Protein 6EKB (pdb70)

GO terms:
  GO:0009570 chloroplast stroma (C, IDA)
  GO:0044183 protein folding chaperone (F, IDA)
  GO:0101031 protein folding chaperone complex (C, IDA)
  GO:0006457 protein folding (P, IDA)
  GO:0110102 ribulose bisphosphate carboxylase complex assembly (P, IDA)
  GO:0110102 ribulose bisphosphate carboxylase complex assembly (P, IMP)
  GO:0005515 protein binding (F, IPI)
  GO:0005829 cytosol (C, HDA)
  GO:0009507 chloroplast (C, HDA)

Structure (mmCIF, N/CA/C/O backbone):
data_6EKB
#
_entry.id   6EKB
#
_cell.length_a   55.708
_cell.length_b   55.708
_cell.length_c   48.131
_cell.angle_alpha   90.000
_cell.angle_beta   90.000
_cell.angle_gamma   90.000
#
_symmetry.space_group_name_H-M   'P 41 21 2'
#
loop_
_entity.id
_entity.type
_entity.pdbx_description
1 polymer 'DnaJ/Hsp40 cysteine-rich domain superfamily protein'
2 non-polymer 'ZINC ION'
3 water water
#
loop_
_atom_site.group_PDB
_atom_site.id
_atom_site.type_symbol
_atom_site.label_atom_id
_atom_site.label_alt_id
_atom_site.label_comp_id
_atom_site.label_asym_id
_atom_site.label_entity_id
_atom_site.label_seq_id
_atom_site.pdbx_PDB_ins_code
_atom_site.Cartn_x
_atom_site.Cartn_y
_atom_site.Cartn_z
_atom_site.occupancy
_atom_site.B_iso_or_equiv
_atom_site.auth_seq_id
_atom_site.auth_comp_id
_atom_site.auth_asym_id
_atom_site.auth_atom_id
_atom_site.pdbx_PDB_model_num
ATOM 1 N N . ASN A 1 13 ? 18.208 45.666 -9.351 1.00 96.69 68 ASN A N 1
ATOM 2 C CA . ASN A 1 13 ? 18.590 45.528 -7.923 1.00 90.83 68 ASN A CA 1
ATOM 3 C C . ASN A 1 13 ? 17.769 44.441 -7.252 1.00 87.80 68 ASN A C 1
ATOM 4 O O . ASN A 1 13 ? 16.731 44.035 -7.799 1.00 90.24 68 ASN A O 1
ATOM 9 N N . SER A 1 14 ? 18.223 43.996 -6.068 1.00 81.45 69 SER A N 1
ATOM 10 C CA . SER A 1 14 ? 17.580 42.887 -5.315 1.00 76.74 69 SER A CA 1
ATOM 11 C C . SER A 1 14 ? 16.486 43.344 -4.337 1.00 70.96 69 SER A C 1
ATOM 12 O O . SER A 1 14 ? 16.589 44.391 -3.732 1.00 73.22 69 SER A O 1
ATOM 15 N N . LEU A 1 15 ? 15.443 42.547 -4.213 1.00 65.05 70 LEU A N 1
ATOM 16 C CA . LEU A 1 15 ? 14.358 42.768 -3.271 1.00 64.06 70 LEU A CA 1
ATOM 17 C C . LEU A 1 15 ? 14.252 41.496 -2.440 1.00 57.52 70 LEU A C 1
ATOM 18 O O . LEU A 1 15 ? 14.328 40.414 -2.974 1.00 53.60 70 LEU A O 1
ATOM 23 N N . VAL A 1 16 ? 14.045 41.659 -1.145 1.00 54.35 71 VAL A N 1
ATOM 24 C CA . VAL A 1 16 ? 13.756 40.551 -0.274 1.00 53.06 71 VAL A CA 1
ATOM 25 C C . VAL A 1 16 ? 12.540 39.784 -0.805 1.00 51.80 71 VAL A C 1
ATOM 26 O O . VAL A 1 16 ? 11.589 40.389 -1.286 1.00 54.07 71 VAL A O 1
ATOM 30 N N . CYS A 1 17 ? 12.611 38.462 -0.733 1.00 47.53 72 CYS A N 1
ATOM 31 C CA . CYS A 1 17 ? 11.627 37.609 -1.306 1.00 48.14 72 CYS A CA 1
ATOM 32 C C . CYS A 1 17 ? 10.312 37.668 -0.537 1.00 50.67 72 CYS A C 1
ATOM 33 O O . CYS A 1 17 ? 10.241 37.380 0.662 1.00 49.28 72 CYS A O 1
ATOM 36 N N . ALA A 1 18 ? 9.255 37.967 -1.273 1.00 54.05 73 ALA A N 1
ATOM 37 C CA . ALA A 1 18 ? 7.923 38.104 -0.707 1.00 56.12 73 ALA A CA 1
ATOM 38 C C . ALA A 1 18 ? 7.322 36.775 -0.216 1.00 55.23 73 ALA A C 1
ATOM 39 O O . ALA A 1 18 ? 6.587 36.775 0.743 1.00 58.62 73 ALA A O 1
ATOM 41 N N . ASN A 1 19 ? 7.640 35.651 -0.837 1.00 52.42 74 ASN A N 1
ATOM 42 C CA . ASN A 1 19 ? 7.106 34.382 -0.390 1.00 51.30 74 ASN A CA 1
ATOM 43 C C . ASN A 1 19 ? 7.703 33.912 0.950 1.00 48.67 74 ASN A C 1
ATOM 44 O O . ASN A 1 19 ? 6.956 33.519 1.793 1.00 51.11 74 ASN A O 1
ATOM 49 N N . CYS A 1 20 ? 9.030 33.916 1.127 1.00 44.77 75 CYS A N 1
ATOM 50 C CA . CYS A 1 20 ? 9.665 33.485 2.392 1.00 41.20 75 CYS A CA 1
ATOM 51 C C . CYS A 1 20 ? 10.058 34.651 3.357 1.00 42.21 75 CYS A C 1
ATOM 52 O O . CYS A 1 20 ? 10.484 34.395 4.475 1.00 40.30 75 CYS A O 1
ATOM 55 N N . GLU A 1 21 ? 9.898 35.902 2.905 1.00 42.78 76 GLU A N 1
ATOM 56 C CA . GLU A 1 21 ? 10.360 37.103 3.619 1.00 45.18 76 GLU A CA 1
ATOM 57 C C . GLU A 1 21 ? 11.876 37.122 3.966 1.00 43.48 76 GLU A C 1
ATOM 58 O O . GLU A 1 21 ? 12.282 37.649 5.030 1.00 41.50 76 GLU A O 1
ATOM 64 N N . GLY A 1 22 ? 12.683 36.508 3.088 1.00 39.52 77 GLY A N 1
ATOM 65 C CA . GLY A 1 22 ? 14.134 36.407 3.311 1.00 39.94 77 GLY A CA 1
ATOM 66 C C . GLY A 1 22 ? 14.657 35.140 3.990 1.00 36.28 77 GLY A C 1
ATOM 67 O O . GLY A 1 22 ? 15.870 34.944 4.057 1.00 34.64 77 GLY A O 1
ATOM 68 N N . GLU A 1 23 ? 13.758 34.278 4.470 1.00 35.59 78 GLU A N 1
ATOM 69 C CA . GLU A 1 23 ? 14.169 33.029 5.162 1.00 35.35 78 GLU A CA 1
ATOM 70 C C . GLU A 1 23 ? 14.989 32.148 4.246 1.00 36.28 78 GLU A C 1
ATOM 71 O O . GLU A 1 23 ? 15.868 31.481 4.709 1.00 35.69 78 GLU A O 1
ATOM 77 N N . GLY A 1 24 ? 14.725 32.143 2.941 1.00 36.86 79 GLY A N 1
ATOM 78 C CA . GLY A 1 24 ? 15.429 31.268 2.035 1.00 36.96 79 GLY A CA 1
ATOM 79 C C . GLY A 1 24 ? 14.858 29.846 2.094 1.00 36.93 79 GLY A C 1
ATOM 80 O O . GLY A 1 24 ? 14.389 29.329 1.078 1.00 38.27 79 GLY A O 1
ATOM 81 N N . CYS A 1 25 ? 14.966 29.197 3.262 1.00 36.16 80 CYS A N 1
ATOM 82 C CA . CYS A 1 25 ? 14.230 27.941 3.537 1.00 36.50 80 CYS A CA 1
ATOM 83 C C . CYS A 1 25 ? 12.806 28.332 3.933 1.00 38.76 80 CYS A C 1
ATOM 84 O O . CYS A 1 25 ? 12.549 29.506 4.294 1.00 38.90 80 CYS A O 1
ATOM 87 N N . VAL A 1 26 ? 11.861 27.396 3.792 1.00 35.75 81 VAL A N 1
ATOM 88 C CA . VAL A 1 26 ? 10.501 27.582 4.280 1.00 36.79 81 VAL A CA 1
ATOM 89 C C . VAL A 1 26 ? 9.997 26.255 4.842 1.00 39.69 81 VAL A C 1
ATOM 90 O O . VAL A 1 26 ? 10.580 25.196 4.566 1.00 36.07 81 VAL A O 1
ATOM 94 N N . ALA A 1 27 ? 8.967 26.322 5.674 1.00 37.61 82 ALA A N 1
ATOM 95 C CA . ALA A 1 27 ? 8.263 25.114 6.115 1.00 39.25 82 ALA A CA 1
ATOM 96 C C . ALA A 1 27 ? 7.859 24.253 4.915 1.00 37.04 82 ALA A C 1
ATOM 97 O O . ALA A 1 27 ? 7.422 24.758 3.891 1.00 36.54 82 ALA A O 1
ATOM 99 N N . CYS A 1 28 ? 8.041 22.948 5.019 1.00 37.87 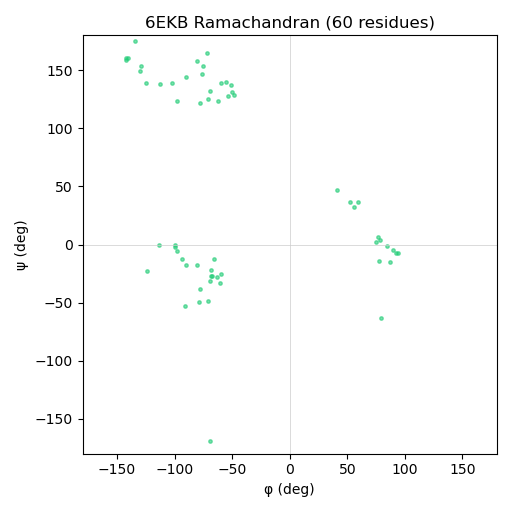83 CYS A N 1
ATOM 100 C CA . CYS A 1 28 ? 7.649 22.076 3.897 1.00 36.69 83 CYS A CA 1
ATOM 101 C C . CYS A 1 28 ? 6.145 22.187 3.653 1.00 36.73 83 CYS A C 1
ATOM 102 O O . CYS A 1 28 ? 5.347 21.971 4.544 1.00 37.71 83 CYS A O 1
ATOM 105 N N . SER A 1 29 ? 5.773 22.540 2.442 1.00 38.16 84 SER A N 1
ATOM 106 C CA . SER A 1 29 ? 4.352 22.691 2.034 1.00 42.57 84 SER A CA 1
ATOM 107 C C . SER A 1 29 ? 3.612 21.348 1.986 1.00 41.24 84 SER A C 1
ATOM 108 O O . SER A 1 29 ? 2.419 21.348 2.103 1.00 42.83 84 SER A O 1
ATOM 111 N N . GLN A 1 30 ? 4.306 20.209 1.858 1.00 38.25 85 GLN A N 1
ATOM 112 C CA . GLN A 1 30 ? 3.631 18.875 1.816 1.00 36.80 85 GLN A CA 1
ATOM 113 C C . GLN A 1 30 ? 3.217 18.372 3.166 1.00 37.07 85 GLN A C 1
ATOM 114 O O . GLN A 1 30 ? 2.076 17.930 3.359 1.00 40.17 85 GLN A O 1
ATOM 120 N N . CYS A 1 31 ? 4.121 18.401 4.122 1.00 36.70 86 CYS A N 1
ATOM 121 C CA . CYS A 1 31 ? 3.774 17.890 5.456 1.00 36.86 86 CYS A CA 1
ATOM 122 C C . CYS A 1 31 ? 3.429 19.041 6.398 1.00 38.03 86 CYS A C 1
ATOM 123 O O . CYS A 1 31 ? 3.120 18.798 7.555 1.0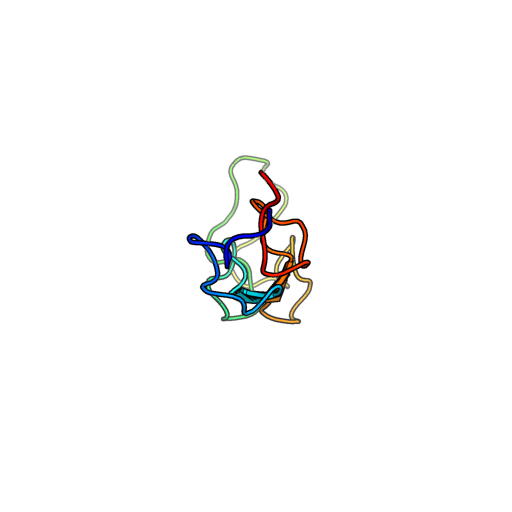0 37.36 86 CYS A O 1
ATOM 126 N N . LYS A 1 32 ? 3.533 20.278 5.927 1.00 40.75 87 LYS A N 1
ATOM 127 C CA . LYS A 1 32 ? 3.254 21.484 6.727 1.00 43.90 87 LYS A CA 1
ATOM 128 C C . LYS A 1 32 ? 4.137 21.600 7.951 1.00 43.92 87 LYS A C 1
ATOM 129 O O . LYS A 1 32 ? 3.681 21.973 9.027 1.00 47.06 87 LYS A O 1
ATOM 135 N N . GLY A 1 33 ? 5.378 21.201 7.818 1.00 41.51 88 GLY A N 1
ATOM 136 C CA . GLY A 1 33 ? 6.272 21.217 8.956 1.00 40.95 88 GLY A CA 1
ATOM 137 C C . GLY A 1 33 ? 6.141 20.104 9.950 1.00 42.37 88 GLY A C 1
ATOM 138 O O . GLY A 1 33 ? 6.868 20.101 10.906 1.00 43.73 88 GLY A O 1
ATOM 139 N N . GLY A 1 34 ? 5.281 19.118 9.722 1.00 40.62 89 GLY A N 1
ATOM 140 C CA . GLY A 1 34 ? 5.182 18.007 10.635 1.00 41.39 89 GLY A CA 1
ATOM 141 C C . GLY A 1 34 ? 6.090 16.815 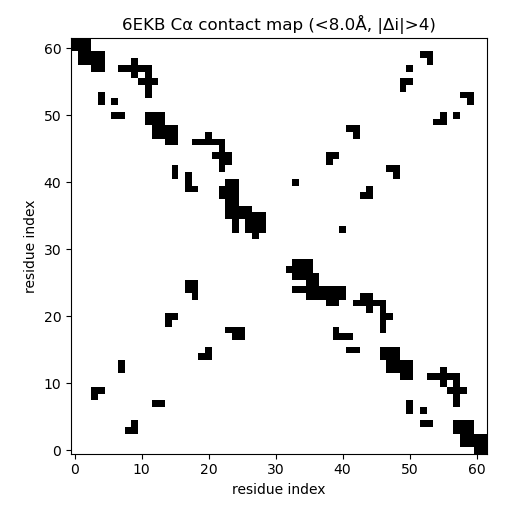10.337 1.00 41.37 89 GLY A C 1
ATOM 142 O O . GLY A 1 34 ? 6.264 15.998 11.229 1.00 43.40 89 GLY A O 1
ATOM 143 N N . GLY A 1 35 ? 6.643 16.691 9.114 1.00 38.87 90 GLY A N 1
ATOM 144 C CA . GLY A 1 35 ? 7.620 15.639 8.783 1.00 37.98 90 GLY A CA 1
ATOM 145 C C . GLY A 1 35 ? 7.071 14.324 8.194 1.00 39.67 90 GLY A C 1
ATOM 146 O O . GLY A 1 35 ? 7.856 13.446 7.710 1.00 36.64 90 GLY A O 1
ATOM 147 N N . VAL A 1 36 ? 5.751 14.194 8.183 1.00 39.18 91 VAL A N 1
ATOM 148 C CA . VAL A 1 36 ? 5.077 12.995 7.676 1.00 39.40 91 VAL A CA 1
ATOM 149 C C . VAL A 1 36 ? 3.969 13.391 6.679 1.00 38.82 91 VAL A C 1
ATOM 150 O O . VAL A 1 36 ? 3.361 14.450 6.774 1.00 36.14 91 VAL A O 1
ATOM 154 N N . ASN A 1 37 ? 3.714 12.518 5.717 1.00 38.17 92 ASN A N 1
ATOM 155 C CA . ASN A 1 37 ? 2.694 12.776 4.732 1.00 36.32 92 ASN A CA 1
ATOM 156 C C . ASN A 1 37 ? 1.371 12.938 5.462 1.00 38.60 92 ASN A C 1
ATOM 157 O O . ASN A 1 37 ? 1.050 12.185 6.428 1.00 38.66 92 ASN A O 1
ATOM 162 N N . LEU A 1 38 ? 0.576 13.909 5.021 1.00 38.60 93 LEU A N 1
ATOM 163 C CA . LEU A 1 38 ? -0.684 14.169 5.718 1.00 41.12 93 LEU A CA 1
ATOM 164 C C . LEU A 1 38 ? -1.848 13.430 5.092 1.00 42.11 93 LEU A C 1
ATOM 165 O O . LEU A 1 38 ? -2.919 13.425 5.662 1.00 42.14 93 LEU A O 1
ATOM 170 N N . ILE A 1 39 ? -1.664 12.880 3.897 1.00 41.67 94 ILE A N 1
ATOM 171 C CA . ILE A 1 39 ? -2.721 12.204 3.159 1.00 42.87 94 ILE A CA 1
ATOM 172 C C . ILE A 1 39 ? -2.097 10.980 2.501 1.00 42.61 94 ILE A C 1
ATOM 173 O O . ILE A 1 39 ? -0.857 10.908 2.344 1.00 37.86 94 ILE A O 1
ATOM 178 N N . ASP A 1 40 ? -2.939 10.024 2.133 1.00 40.50 95 ASP A N 1
ATOM 179 C CA . ASP A 1 40 ? -2.545 9.025 1.140 1.00 40.79 95 ASP A CA 1
ATOM 180 C C . ASP A 1 40 ? -2.658 9.727 -0.186 1.00 40.22 95 ASP A C 1
ATOM 181 O O . ASP A 1 40 ? -3.723 10.189 -0.533 1.00 41.13 95 ASP A O 1
ATOM 186 N N . HIS A 1 41 ? -1.568 9.799 -0.935 1.00 37.73 96 HIS A N 1
ATOM 187 C CA . HIS A 1 41 ? -1.595 10.492 -2.204 1.00 38.51 96 HIS A CA 1
ATOM 188 C C . HIS A 1 41 ? -2.287 9.757 -3.368 1.00 39.12 96 HIS A C 1
ATOM 189 O O . HIS A 1 41 ? -2.317 8.525 -3.411 1.00 39.35 96 HIS A O 1
ATOM 196 N N . PHE A 1 42 ? -2.788 10.549 -4.324 1.00 39.82 97 PHE A N 1
ATOM 197 C CA . PHE A 1 42 ? -3.455 10.049 -5.522 1.00 42.56 97 PHE A CA 1
ATOM 198 C C . PHE A 1 42 ? -2.561 9.144 -6.372 1.00 43.39 97 PHE A C 1
ATOM 199 O O . PHE A 1 42 ? -3.069 8.302 -7.118 1.00 45.31 97 PHE A O 1
ATOM 207 N N . ASN A 1 43 ? -1.246 9.294 -6.280 1.00 40.99 98 ASN A N 1
ATOM 208 C CA . ASN A 1 43 ? -0.358 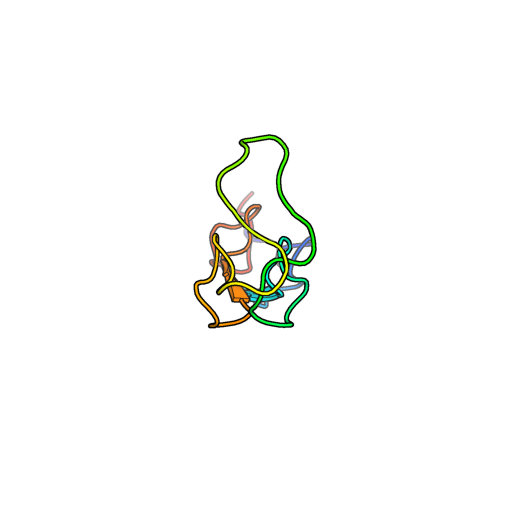8.367 -6.981 1.00 40.93 98 ASN A CA 1
ATOM 209 C C . ASN A 1 43 ? -0.444 6.923 -6.440 1.00 41.33 98 ASN A C 1
ATOM 210 O O . ASN A 1 43 ? 0.155 6.081 -7.037 1.00 41.32 98 ASN A O 1
ATOM 215 N N . GLY A 1 44 ? -1.074 6.677 -5.277 1.00 41.65 99 GLY A N 1
ATOM 216 C CA . GLY A 1 44 ? -1.112 5.346 -4.651 1.00 43.04 99 GLY A CA 1
ATOM 217 C C . GLY A 1 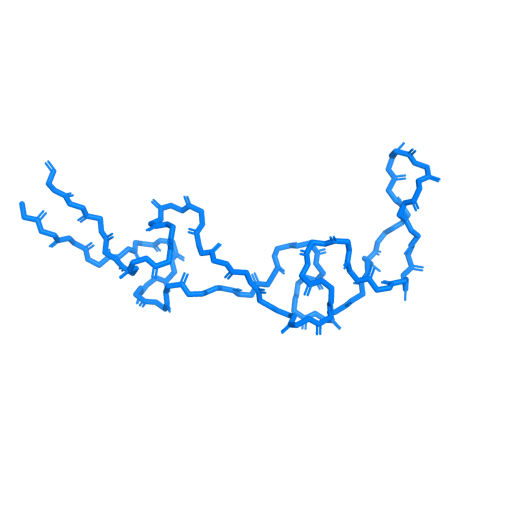44 ? 0.167 4.896 -3.932 1.00 45.19 99 GLY A C 1
ATOM 218 O O . GLY A 1 44 ? 0.254 3.766 -3.466 1.00 46.12 99 GLY A O 1
ATOM 219 N N . GLN A 1 45 ? 1.168 5.761 -3.798 1.00 42.17 100 GLN A N 1
ATOM 220 C CA . GLN A 1 45 ? 2.460 5.322 -3.294 1.00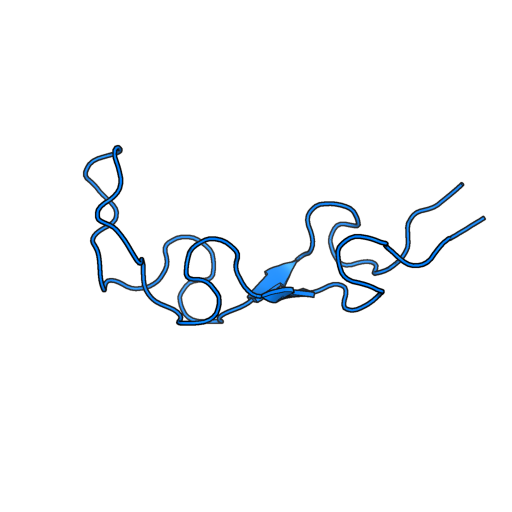 41.42 100 GLN A CA 1
ATOM 221 C C . GLN A 1 45 ? 3.030 6.014 -2.081 1.00 38.88 100 GLN A C 1
ATOM 222 O O . GLN A 1 45 ? 3.893 5.459 -1.411 1.00 40.60 100 GLN A O 1
ATOM 228 N N . PHE A 1 46 ? 2.585 7.226 -1.823 1.00 37.23 101 PHE A N 1
ATOM 229 C CA . PHE A 1 46 ? 2.921 7.951 -0.589 1.00 36.44 101 PHE A CA 1
ATOM 230 C C . PHE A 1 46 ? 1.738 7.766 0.373 1.00 35.94 101 PHE A C 1
ATOM 231 O O . PHE A 1 46 ? 0.646 8.150 0.066 1.00 36.73 101 PHE A O 1
ATOM 239 N N . LYS A 1 47 ? 2.007 7.238 1.560 1.00 38.66 102 LYS A N 1
ATOM 240 C CA . LYS A 1 47 ? 1.021 6.919 2.561 1.00 41.29 102 LYS A CA 1
ATOM 241 C C . LYS A 1 47 ? 0.994 7.934 3.638 1.00 39.41 102 LYS A C 1
ATOM 242 O O . LYS A 1 47 ? 2.040 8.333 4.126 1.00 38.11 102 LYS A O 1
ATOM 248 N N . ALA A 1 48 ? -0.207 8.265 4.068 1.00 38.49 103 ALA A N 1
ATOM 249 C CA . ALA A 1 48 ? -0.454 9.050 5.264 1.00 40.53 103 ALA A CA 1
ATOM 250 C C . ALA A 1 48 ? 0.329 8.526 6.438 1.00 40.53 103 ALA A C 1
ATOM 251 O O . ALA A 1 48 ? 0.285 7.327 6.715 1.00 41.06 103 ALA A O 1
ATOM 253 N N . GLY A 1 49 ? 1.061 9.418 7.109 1.00 39.95 104 GLY A N 1
ATOM 254 C CA . GLY A 1 49 ? 1.846 9.083 8.272 1.00 40.70 104 GLY A CA 1
ATOM 255 C C . GLY A 1 49 ? 3.248 8.587 7.981 1.00 40.08 104 GLY A C 1
ATOM 256 O O . GLY A 1 49 ? 4.040 8.515 8.882 1.00 41.25 104 GLY A O 1
ATOM 257 N N . ALA A 1 50 ? 3.566 8.210 6.735 1.00 39.75 105 ALA A N 1
ATOM 258 C CA . ALA A 1 50 ? 4.949 7.857 6.388 1.00 39.27 105 ALA A CA 1
ATOM 259 C C . ALA A 1 50 ? 5.808 9.108 6.346 1.00 38.27 105 ALA A C 1
ATOM 260 O O . ALA A 1 50 ? 5.311 10.239 6.249 1.00 39.14 105 ALA A O 1
ATOM 262 N N . LEU A 1 51 ? 7.099 8.895 6.349 1.00 37.28 106 LEU A N 1
ATOM 263 C CA . LEU A 1 51 ? 8.076 9.982 6.172 1.00 36.98 106 LEU A CA 1
ATOM 264 C C . LEU A 1 51 ? 7.737 10.841 4.946 1.00 34.93 106 LEU A C 1
ATOM 265 O O . LEU A 1 51 ? 7.439 10.306 3.874 1.00 33.25 106 LEU A O 1
ATOM 270 N N . CYS A 1 52 ? 7.731 12.164 5.134 1.00 33.70 107 CYS A N 1
ATOM 271 C CA . CYS A 1 52 ? 7.314 13.095 4.079 1.00 32.84 107 CYS A CA 1
ATOM 272 C C . CYS A 1 52 ? 8.099 12.834 2.820 1.00 31.07 107 CYS A C 1
ATOM 273 O O . CYS A 1 52 ? 9.319 12.741 2.888 1.00 30.17 107 CYS A O 1
ATOM 276 N N . TRP A 1 53 ? 7.405 12.665 1.703 1.00 29.36 108 TRP A N 1
ATOM 277 C CA . TRP A 1 53 ? 8.069 12.374 0.475 1.00 31.93 108 TRP A CA 1
ATOM 278 C C . TRP A 1 53 ? 9.030 13.510 -0.005 1.00 31.76 108 TRP A C 1
ATOM 279 O O . TRP A 1 53 ? 9.994 13.243 -0.761 1.00 32.35 108 TRP A O 1
ATOM 290 N N . LEU A 1 54 ? 8.716 14.756 0.376 1.00 32.10 109 LEU A N 1
ATOM 291 C CA . LEU A 1 54 ? 9.441 15.904 -0.129 1.00 32.76 109 LEU A CA 1
ATOM 292 C C . LEU A 1 54 ? 10.614 16.281 0.735 1.00 33.55 109 LEU A C 1
ATOM 293 O O . LEU A 1 54 ? 11.676 16.422 0.203 1.00 33.87 109 LEU A O 1
ATOM 298 N N . CYS A 1 55 ? 10.426 16.470 2.028 1.00 33.36 110 CYS A N 1
ATOM 299 C CA . CYS A 1 55 ? 11.514 16.932 2.930 1.00 35.08 110 CYS A CA 1
ATOM 300 C C . CYS A 1 55 ? 12.176 15.830 3.733 1.00 35.96 110 CYS A C 1
ATOM 301 O O . CYS A 1 55 ? 13.100 16.082 4.553 1.00 34.22 110 CYS A O 1
ATOM 304 N N . ARG A 1 56 ? 11.694 14.607 3.524 1.00 35.63 111 ARG A N 1
ATOM 305 C CA . ARG A 1 56 ? 12.146 13.438 4.289 1.00 37.79 111 ARG A CA 1
ATOM 306 C C . ARG A 1 56 ? 12.335 13.696 5.769 1.00 36.52 111 ARG A C 1
ATOM 307 O O . ARG A 1 56 ? 13.360 13.294 6.370 1.00 40.58 111 ARG A O 1
ATOM 315 N N . GLY A 1 57 ? 11.343 14.348 6.383 1.00 36.70 112 GLY A N 1
ATOM 316 C CA . GLY A 1 57 ? 11.368 14.488 7.868 1.00 37.25 112 GLY A CA 1
ATOM 317 C C . GLY A 1 57 ? 12.097 15.732 8.358 1.00 38.56 112 GLY 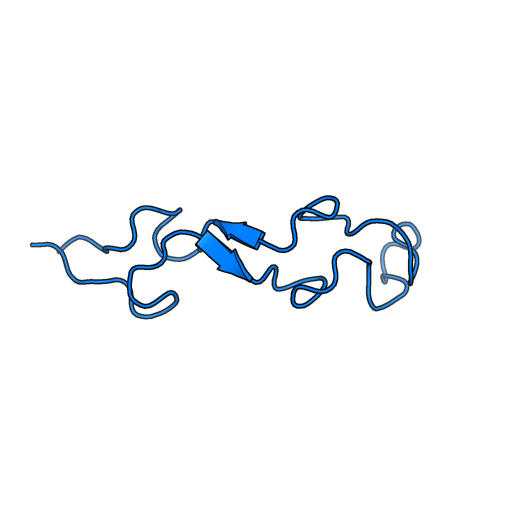A C 1
ATOM 318 O O . GLY A 1 57 ? 12.096 15.978 9.528 1.00 37.98 112 GLY A O 1
ATOM 319 N N . LYS A 1 58 ? 12.706 16.511 7.468 1.00 39.83 113 LYS A N 1
ATOM 320 C CA . LYS A 1 58 ? 13.481 17.704 7.876 1.00 42.64 113 LYS A CA 1
ATOM 321 C C . LYS A 1 58 ? 12.591 18.886 8.139 1.00 42.69 113 LYS A C 1
ATOM 322 O O . LYS A 1 58 ? 13.038 19.808 8.800 1.00 40.14 113 LYS A O 1
ATOM 328 N N . LYS A 1 59 ? 11.348 18.834 7.651 1.00 37.52 114 LYS A N 1
ATOM 329 C CA . LYS A 1 59 ? 10.308 19.805 7.958 1.00 37.61 114 LYS A CA 1
ATOM 330 C C . LYS A 1 59 ? 10.483 21.141 7.246 1.00 36.44 114 LYS A C 1
ATOM 331 O O . LYS A 1 59 ? 9.627 21.950 7.363 1.00 36.82 114 LYS A O 1
ATOM 337 N N . GLU A 1 60 ? 11.508 21.286 6.410 1.00 36.60 115 GLU A N 1
ATOM 338 C CA . GLU A 1 60 ? 11.686 22.442 5.527 1.00 37.13 115 GLU A CA 1
ATOM 339 C C . GLU A 1 60 ? 12.263 22.038 4.165 1.00 36.75 115 GLU A C 1
ATOM 340 O O . GLU A 1 60 ? 12.939 20.998 4.019 1.00 39.26 115 GLU A O 1
ATOM 346 N N . VAL A 1 61 ? 12.029 22.939 3.225 1.00 35.89 116 VAL A N 1
ATOM 347 C CA . VAL A 1 61 ? 12.589 22.913 1.893 1.00 39.11 116 VAL A CA 1
ATOM 348 C C . VAL A 1 61 ? 13.094 24.333 1.544 1.00 41.02 116 VAL A C 1
ATOM 349 O O . VAL A 1 61 ? 12.867 25.282 2.291 1.00 39.42 116 VAL A O 1
ATOM 353 N N . LEU A 1 62 ? 13.720 24.473 0.396 1.00 41.06 117 LEU A N 1
ATOM 354 C CA . LEU A 1 62 ? 14.028 25.782 -0.168 1.00 44.17 117 LEU A CA 1
ATOM 355 C C . LEU A 1 62 ? 12.821 26.444 -0.777 1.00 46.67 117 LEU A C 1
ATOM 356 O O . LEU A 1 62 ? 11.947 25.802 -1.324 1.00 44.98 117 LEU A O 1
ATOM 361 N N . CYS A 1 63 ? 12.783 27.766 -0.674 1.00 45.66 118 CYS A N 1
ATOM 362 C CA . CYS A 1 63 ? 11.675 28.516 -1.217 1.00 47.25 118 CYS A CA 1
ATOM 363 C C . CYS A 1 63 ? 11.708 28.454 -2.744 1.00 49.62 118 CYS A C 1
ATOM 364 O O . CYS A 1 63 ? 12.737 28.741 -3.367 1.00 48.36 118 CYS A O 1
ATOM 367 N N . GLY A 1 64 ? 10.555 28.157 -3.325 1.00 50.63 119 GLY A N 1
ATOM 368 C CA . GLY A 1 64 ? 10.432 28.020 -4.776 1.00 53.90 119 GLY A CA 1
ATOM 369 C C . GLY A 1 64 ? 10.590 29.288 -5.572 1.00 56.70 119 GLY A C 1
ATOM 370 O O . GLY A 1 64 ? 10.999 29.230 -6.735 1.00 60.14 119 GLY A O 1
ATOM 371 N N . ASP A 1 65 ? 10.283 30.437 -4.971 1.00 54.58 120 ASP A N 1
ATOM 372 C CA . ASP A 1 65 ? 10.354 31.695 -5.690 1.00 55.89 120 ASP A CA 1
ATOM 373 C C . ASP A 1 65 ? 11.760 32.223 -5.839 1.00 55.75 120 ASP A C 1
ATOM 374 O O . ASP A 1 65 ? 12.070 32.852 -6.847 1.00 60.07 120 ASP A O 1
ATOM 379 N N . CYS A 1 66 ? 12.583 32.059 -4.801 1.00 52.47 121 CYS A N 1
ATOM 380 C CA . CYS A 1 66 ? 13.938 32.597 -4.788 1.00 51.64 121 CYS A CA 1
ATOM 381 C C . CYS A 1 66 ? 14.984 31.487 -4.800 1.00 52.39 121 CYS A C 1
ATOM 382 O O . CYS A 1 66 ? 16.177 31.789 -4.763 1.00 50.23 121 CYS A O 1
ATOM 385 N N . ASN A 1 67 ? 14.555 30.219 -4.808 1.00 52.86 122 ASN A N 1
ATOM 386 C CA . ASN A 1 67 ? 15.481 29.066 -4.716 1.00 56.45 122 ASN A CA 1
ATOM 387 C C . ASN A 1 67 ? 16.449 29.131 -3.530 1.00 53.80 122 ASN A C 1
ATOM 388 O O . ASN A 1 67 ? 17.633 28.783 -3.647 1.00 51.75 122 ASN A O 1
ATOM 393 N N . GLY A 1 68 ? 15.959 29.651 -2.413 1.00 50.68 123 GLY A N 1
ATOM 394 C CA . GLY A 1 68 ? 16.748 29.749 -1.213 1.00 48.09 123 GLY A CA 1
ATOM 395 C C . GLY A 1 68 ? 17.649 30.944 -1.077 1.00 48.23 123 GLY A C 1
ATOM 396 O O . GLY A 1 68 ? 18.317 31.051 -0.057 1.00 50.45 123 GLY A O 1
ATOM 397 N N . ALA A 1 69 ? 17.700 31.850 -2.064 1.00 50.81 124 ALA A N 1
ATOM 398 C CA . ALA A 1 69 ? 18.508 33.090 -1.951 1.00 48.56 124 ALA A CA 1
ATOM 399 C C . ALA A 1 69 ? 17.992 34.089 -0.893 1.00 47.03 124 ALA A C 1
ATOM 400 O O . ALA A 1 69 ? 18.757 34.930 -0.390 1.00 47.74 124 ALA A O 1
ATOM 402 N N . GLY A 1 70 ? 16.678 34.039 -0.628 1.00 43.99 125 GLY A N 1
ATOM 403 C CA . GLY A 1 70 ? 15.968 35.053 0.140 1.00 42.70 125 GLY A CA 1
ATOM 404 C C . GLY A 1 70 ? 15.626 36.358 -0.547 1.00 43.66 125 GLY A C 1
ATOM 405 O O . GLY A 1 70 ? 14.855 37.117 0.018 1.00 41.88 125 GLY A O 1
ATOM 406 N N . PHE A 1 71 ? 16.230 36.643 -1.718 1.00 46.58 126 PHE A N 1
ATOM 407 C CA . PHE A 1 71 ? 16.061 37.889 -2.473 1.00 47.84 126 PHE A CA 1
ATOM 408 C C . PHE A 1 71 ? 15.722 37.522 -3.920 1.00 52.53 126 PHE A C 1
ATOM 409 O O . PHE A 1 71 ? 16.084 36.452 -4.392 1.00 51.46 126 PHE A O 1
ATOM 417 N N . ILE A 1 72 ? 15.020 38.416 -4.601 1.00 57.05 127 ILE A N 1
ATOM 418 C CA . ILE A 1 72 ? 14.788 38.337 -6.036 1.00 64.62 127 ILE A CA 1
ATOM 419 C C . ILE A 1 72 ? 15.542 39.513 -6.677 1.00 70.40 127 ILE A C 1
ATOM 420 O O . ILE A 1 72 ? 15.493 40.609 -6.147 1.00 70.55 127 ILE A O 1
ATOM 425 N N . GLY A 1 73 ? 16.210 39.308 -7.813 1.00 77.86 128 GLY A N 1
ATOM 426 C CA . GLY A 1 73 ? 16.835 40.435 -8.572 1.00 83.92 128 GLY A CA 1
ATOM 427 C C . GLY A 1 73 ? 15.864 41.421 -9.262 1.00 91.18 128 GLY A C 1
ATOM 428 O O . GLY A 1 73 ? 14.652 41.385 -9.036 1.00 93.96 128 GLY A O 1
ATOM 429 N N . GLY A 1 74 ? 16.395 42.303 -10.119 1.00 97.49 129 GLY A N 1
ATOM 430 C CA . GLY A 1 74 ? 15.616 43.395 -10.729 1.00 100.40 129 GLY A CA 1
ATO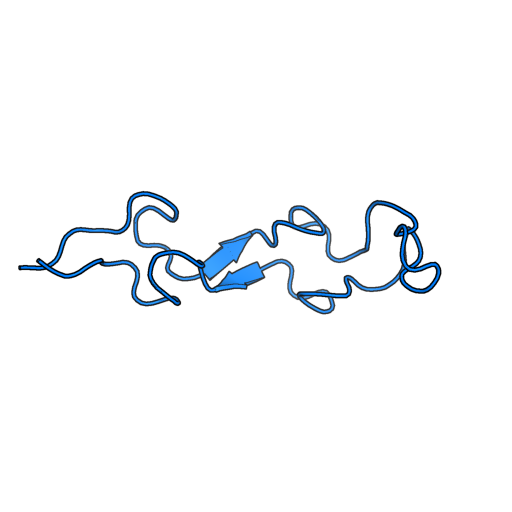M 431 C C . GLY A 1 74 ? 14.753 42.944 -11.883 1.00 103.65 129 GLY A C 1
ATOM 432 O O . GLY A 1 74 ? 14.975 43.375 -13.016 1.00 107.81 129 GLY A O 1
#

Organism: Arabidopsis thaliana (NCBI:txid3702)

Radius of gyration: 13.93 Å; Cα contacts (8 Å, |Δi|>4): 125; chains: 1; bounding box: 22×40×21 Å

Nearest PDB structures (foldseek):
  6ekb-assembly1_A  TM=1.016E+00  e=7.134E-15  Arabidopsis thaliana
  8ilm-assembly1_Q  TM=9.175E-01  e=2.192E-11  Arabidopsis thaliana
  6ekc-assembly1_B5  TM=8.766E-01  e=1.123E-11  Arabidopsis thaliana
  6ekc-assembly1_B2  TM=9.034E-01  e=2.951E-11  Arabidopsis thaliana
  6ekc-assembly1_B3  TM=8.868E-01  e=8.358E-11  Arabidopsis thaliana

Secondary structure (DSSP, 8-state):
--EE-TTTTT-SEEE-TTTTTSSB-SS--TTS-SPTTSBPTTTTTS-EEE-TTTTTSSEE--

Foldseek 3Di:
DKDFDPVQSQQQKDFDPQVRQAQAGCDCDPVNPHHHGHGGPPCRRPRIDGDPVCNSRRIDDD

B-factor: mean 46.15, std 13.27, range [28.59, 107.81]

InterPro domains:
  IPR036410 Heat shock protein DnaJ, cysteine-rich domain superfamily [SSF57938] (68-127)
  IPR057453 BSD2, cysteine rich domain [PF25436] (68-136)

Sequence (62 aa):
NSLVCANCEGEGCVACSQCKGGGVNLIDHFNGQFKAGALCWLCRGKKEVLCGDCNGAGFIGG

Solvent-accessible surface area: 4318 Å² total; per-residue (Å²): 157,64,116,87,2,95,88,11,149,32,98,5,44,28,64,1,85,66,2,163,26,46,4,63,6,91,102,98,38,218,77,50,131,64,111,53,50,45,113,2,111,73,6,156,26,132,105,77,37,117,1,67,97,10,122,26,72,1,108,72,55,105